Protein AF-A0A2N7ND27-F1 (afdb_monomer_lite)

Foldseek 3Di:
DDDDDDPPPPPPPPPDPPPPPPPPPPDDDDDDDPDDPPPPDDDPPADALVQFDDWDQDPQQFTKTWGQDPVPRDIDIDGQFRQDPVGTHGDPQCVDRRCVRRSVSSSVVVVVVVD

Structure (mmCIF, N/CA/C/O backbone):
data_AF-A0A2N7ND27-F1
#
_entry.id   AF-A0A2N7ND27-F1
#
loop_
_atom_site.group_PDB
_atom_site.id
_atom_site.type_symbol
_atom_site.label_atom_id
_atom_site.label_alt_id
_atom_site.label_comp_id
_atom_site.label_asym_id
_atom_site.label_entity_id
_atom_site.label_seq_id
_atom_site.pdbx_PDB_ins_code
_atom_site.Cartn_x
_atom_site.Cartn_y
_atom_site.Cartn_z
_atom_site.occupancy
_atom_site.B_iso_or_equiv
_atom_site.auth_seq_id
_atom_site.auth_comp_id
_atom_site.auth_asym_id
_atom_site.auth_atom_id
_atom_site.pdbx_PDB_model_num
ATOM 1 N N . MET A 1 1 ? -73.296 41.428 25.046 1.00 44.41 1 MET A N 1
ATOM 2 C CA . MET A 1 1 ? -72.473 40.260 24.656 1.00 44.41 1 MET A CA 1
ATOM 3 C C . MET A 1 1 ? -71.008 40.628 24.844 1.00 44.41 1 MET A C 1
ATOM 5 O O . MET A 1 1 ? -70.561 41.595 24.247 1.00 44.41 1 MET A O 1
ATOM 9 N N . ARG A 1 2 ? -70.310 39.964 25.774 1.00 43.50 2 ARG A N 1
ATOM 10 C CA . ARG A 1 2 ? -68.935 40.300 26.181 1.00 43.50 2 ARG A CA 1
ATOM 11 C C . ARG A 1 2 ? -67.930 39.606 25.256 1.00 43.50 2 ARG A C 1
ATOM 13 O O . ARG A 1 2 ? -67.889 38.377 25.240 1.00 43.50 2 ARG A O 1
ATOM 20 N N . LEU A 1 3 ? -67.135 40.382 24.516 1.00 45.50 3 LEU A N 1
ATOM 21 C CA . LEU A 1 3 ? -65.956 39.881 23.807 1.00 45.50 3 LEU A CA 1
ATOM 22 C C . LEU A 1 3 ? -64.943 39.379 24.844 1.00 45.50 3 LEU A C 1
ATOM 24 O O . LEU A 1 3 ? -64.489 40.133 25.703 1.00 45.50 3 LEU A O 1
ATOM 28 N N . LYS A 1 4 ? -64.627 38.086 24.782 1.00 46.94 4 LYS A N 1
ATOM 29 C CA . LYS A 1 4 ? -63.584 37.457 25.591 1.00 46.94 4 LYS A CA 1
ATOM 30 C C . LYS A 1 4 ? -62.237 37.715 24.915 1.00 46.94 4 LYS A C 1
ATOM 32 O O . LYS A 1 4 ? -61.881 37.014 23.974 1.00 46.94 4 LYS A O 1
ATOM 37 N N . SER A 1 5 ? -61.500 38.713 25.392 1.00 50.22 5 SER A N 1
ATOM 38 C CA . SER A 1 5 ? -60.073 38.860 25.094 1.00 50.22 5 SER A CA 1
ATOM 39 C C . SER A 1 5 ? -59.307 37.790 25.867 1.00 50.22 5 SER A C 1
ATOM 41 O O . SER A 1 5 ? -59.174 37.886 27.084 1.00 50.22 5 SER A O 1
ATOM 43 N N . ILE A 1 6 ? -58.825 36.759 25.178 1.00 56.97 6 ILE A N 1
ATOM 44 C CA . ILE A 1 6 ? -57.860 35.815 25.747 1.00 56.97 6 ILE A CA 1
ATOM 45 C C . ILE A 1 6 ? -56.493 36.225 25.202 1.00 56.97 6 ILE A C 1
ATOM 47 O O . ILE A 1 6 ? -56.102 35.828 24.108 1.00 56.97 6 ILE A O 1
ATOM 51 N N . LEU A 1 7 ? -55.789 37.072 25.959 1.00 46.44 7 LEU A N 1
ATOM 52 C CA . LEU A 1 7 ? -54.347 37.235 25.806 1.00 46.44 7 LEU A CA 1
ATOM 53 C C . LEU A 1 7 ? -53.699 35.915 26.235 1.00 46.44 7 LEU A C 1
ATOM 55 O O . LEU A 1 7 ? -53.650 35.598 27.422 1.00 46.44 7 LEU A O 1
ATOM 59 N N . ALA A 1 8 ? -53.216 35.137 25.271 1.00 54.19 8 ALA A N 1
ATOM 60 C CA . ALA A 1 8 ? -52.340 34.012 25.551 1.00 54.19 8 ALA A CA 1
ATOM 61 C C . ALA A 1 8 ? -50.961 34.566 25.943 1.00 54.19 8 ALA A C 1
ATOM 63 O O . ALA A 1 8 ? -50.164 34.957 25.092 1.00 54.19 8 ALA A O 1
ATOM 64 N N . ALA A 1 9 ? -50.703 34.647 27.247 1.00 53.69 9 ALA A N 1
ATOM 65 C CA . ALA A 1 9 ? -49.379 34.920 27.783 1.00 53.69 9 ALA A CA 1
ATOM 66 C C . ALA A 1 9 ? -48.475 33.711 27.494 1.00 53.69 9 ALA A C 1
ATOM 68 O O . ALA A 1 9 ? -48.578 32.671 28.142 1.00 53.69 9 ALA A O 1
ATOM 69 N N . ILE A 1 10 ? -47.603 33.836 26.494 1.00 55.06 10 ILE A N 1
ATOM 70 C CA . ILE A 1 10 ? -46.541 32.864 26.238 1.00 55.06 10 ILE A CA 1
ATOM 71 C C . ILE A 1 10 ? -45.445 33.135 27.271 1.00 55.06 10 ILE A C 1
ATOM 73 O O . ILE A 1 10 ? -44.628 34.039 27.113 1.00 55.06 10 ILE A O 1
ATOM 77 N N . ALA A 1 11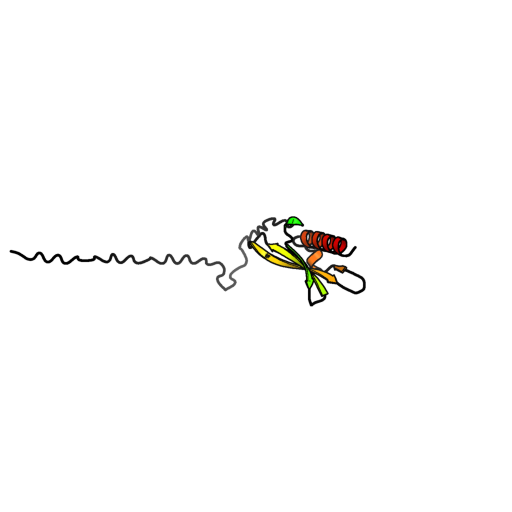 ? -45.456 32.371 28.362 1.00 54.66 11 ALA A N 1
ATOM 78 C CA . ALA A 1 11 ? -44.336 32.309 29.287 1.00 54.66 11 ALA A CA 1
ATOM 79 C C . ALA A 1 11 ? -43.173 31.595 28.581 1.00 54.66 11 ALA A C 1
ATOM 81 O O . ALA A 1 11 ? -43.150 30.370 28.469 1.00 54.66 11 ALA A O 1
ATOM 82 N N . VAL A 1 12 ? -42.219 32.367 28.059 1.00 52.62 12 VAL A N 1
ATOM 83 C CA . VAL A 1 12 ? -40.955 31.834 27.546 1.00 52.62 12 VAL A CA 1
ATOM 84 C C . VAL A 1 12 ? -40.139 31.381 28.752 1.00 52.62 12 VAL A C 1
ATOM 86 O O . VAL A 1 12 ? -39.544 32.194 29.457 1.00 52.62 12 VAL A O 1
ATOM 89 N N . LEU A 1 13 ? -40.137 30.075 29.017 1.00 49.47 13 LEU A N 1
ATOM 90 C CA . LEU A 1 13 ? -39.166 29.464 29.916 1.00 49.47 13 LEU A CA 1
ATOM 91 C C . LEU A 1 13 ? -37.785 29.658 29.287 1.00 49.47 13 LEU A C 1
ATOM 93 O O . LEU A 1 13 ? -37.427 28.986 28.320 1.00 49.47 13 LEU A O 1
ATOM 97 N N . ALA A 1 14 ? -37.032 30.617 29.820 1.00 51.00 14 ALA A N 1
ATOM 98 C CA . ALA A 1 14 ? -35.626 30.806 29.514 1.00 51.00 14 ALA A CA 1
ATOM 99 C C . ALA A 1 14 ? -34.850 29.581 30.019 1.00 51.00 14 ALA A C 1
ATOM 101 O O . ALA A 1 14 ? -34.357 29.552 31.143 1.00 51.00 14 ALA A O 1
ATOM 102 N N . PHE A 1 15 ? -34.772 28.546 29.184 1.00 50.72 15 PHE A N 1
ATOM 103 C CA . PHE A 1 15 ? -33.773 27.499 29.318 1.00 50.72 15 PHE A CA 1
ATOM 104 C C . PHE A 1 15 ? -32.424 28.134 29.001 1.00 50.72 15 PHE A C 1
ATOM 106 O O . PHE A 1 15 ? -32.041 28.268 27.843 1.00 50.72 15 PHE A O 1
ATOM 113 N N . SER A 1 16 ? -31.716 28.570 30.036 1.00 55.28 16 SER A N 1
ATOM 114 C CA . SER A 1 16 ? -30.285 28.817 29.965 1.00 55.28 16 SER A CA 1
ATOM 115 C C . SER A 1 16 ? -29.602 27.463 29.753 1.00 55.28 16 SER A C 1
ATOM 117 O O . SER A 1 16 ? -29.608 26.639 30.671 1.00 55.28 16 SER A O 1
ATOM 119 N N . PRO A 1 17 ? -29.006 27.174 28.579 1.00 52.09 17 PRO A N 1
ATOM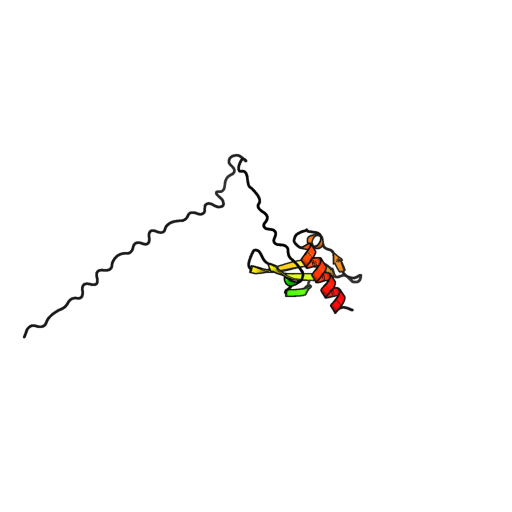 120 C CA . PRO A 1 17 ? -28.099 26.050 28.501 1.00 52.09 17 PRO A CA 1
ATOM 121 C C . PRO A 1 17 ? -26.907 26.425 29.379 1.00 52.09 17 PRO A C 1
ATOM 123 O O . PRO A 1 17 ? -26.108 27.297 29.034 1.00 52.09 17 PRO A O 1
ATOM 126 N N . GLN A 1 18 ? -26.794 25.792 30.546 1.00 48.66 18 GLN A N 1
ATOM 127 C CA . GLN A 1 18 ? -25.502 25.669 31.197 1.00 48.66 18 GLN A CA 1
ATOM 128 C C . GLN A 1 18 ? -24.627 24.926 30.191 1.00 48.66 18 GLN A C 1
ATOM 130 O O . GLN A 1 18 ? -24.720 23.708 30.046 1.00 48.66 18 GLN A O 1
ATOM 135 N N . LEU A 1 19 ? -23.836 25.687 29.433 1.00 47.22 19 LEU A N 1
ATOM 136 C CA . LEU A 1 19 ? -22.681 25.187 28.714 1.00 47.22 19 LEU A CA 1
ATOM 137 C C . LEU A 1 19 ? -21.811 24.515 29.771 1.00 47.22 19 LEU A C 1
ATOM 139 O O . LEU A 1 19 ? -21.001 25.158 30.437 1.00 47.22 19 LEU A O 1
ATOM 143 N N . ALA A 1 20 ? -22.031 23.218 29.967 1.00 45.72 20 ALA A N 1
ATOM 144 C CA . ALA A 1 20 ? -21.073 22.345 30.596 1.00 45.72 20 ALA A CA 1
ATOM 145 C C . ALA A 1 20 ? -19.850 22.396 29.685 1.00 45.72 20 ALA A C 1
ATOM 147 O O . ALA A 1 20 ? -19.752 21.687 28.684 1.00 45.72 20 ALA A O 1
ATOM 148 N N . TYR A 1 21 ? -18.961 23.335 29.990 1.00 40.38 21 TYR A N 1
ATOM 149 C CA . TYR A 1 21 ? -17.650 23.441 29.395 1.00 40.38 21 TYR A CA 1
ATOM 150 C C . TYR A 1 21 ? -16.877 22.221 29.895 1.00 40.38 21 TYR A C 1
ATOM 152 O O . TYR A 1 21 ? -16.161 22.268 30.893 1.00 40.38 21 TYR A O 1
ATOM 160 N N . ALA A 1 22 ? -17.110 21.078 29.250 1.00 44.84 22 ALA A N 1
ATOM 161 C CA . ALA A 1 22 ? -16.292 19.894 29.398 1.00 44.84 22 ALA A CA 1
ATOM 162 C C . ALA A 1 22 ? -14.942 20.232 28.766 1.00 44.84 22 ALA A C 1
ATOM 164 O O . ALA A 1 22 ? -14.679 19.992 27.590 1.00 44.84 22 ALA A O 1
ATOM 165 N N . GLN A 1 23 ? -14.108 20.890 29.561 1.00 42.84 23 GLN A N 1
ATOM 166 C CA . GLN A 1 23 ? -12.737 21.214 29.243 1.00 42.84 23 GLN A CA 1
ATOM 167 C C . GLN A 1 23 ? -11.969 19.891 29.231 1.00 42.84 23 GLN A C 1
ATOM 169 O O . GLN A 1 23 ? -11.425 19.466 30.244 1.00 42.84 23 GLN A O 1
ATOM 174 N N . THR A 1 24 ? -11.954 19.190 28.096 1.00 53.22 24 THR A N 1
ATOM 175 C CA . THR A 1 24 ? -11.032 18.070 27.898 1.00 53.22 24 THR A CA 1
ATOM 176 C C . THR A 1 24 ? -9.639 18.668 27.740 1.00 53.22 24 THR A C 1
ATOM 178 O O . THR A 1 24 ? -9.192 18.994 26.640 1.00 53.22 24 THR A O 1
ATOM 181 N N . SER A 1 25 ? -8.967 18.897 28.863 1.00 53.59 25 SER A N 1
ATOM 182 C CA . SER A 1 25 ? -7.585 19.360 28.957 1.00 53.59 25 SER A CA 1
ATOM 183 C C . SER A 1 25 ? -6.639 18.248 28.500 1.00 53.59 25 SER A C 1
ATOM 185 O O . SER A 1 25 ? -5.922 17.650 29.292 1.00 53.59 25 SER A O 1
ATOM 187 N N . ALA A 1 26 ? -6.637 17.946 27.200 1.00 55.06 26 ALA A N 1
ATOM 188 C CA . ALA A 1 26 ? -5.747 16.927 26.656 1.00 55.06 26 ALA A CA 1
ATOM 189 C C . ALA A 1 26 ? -4.312 17.433 26.458 1.00 55.06 26 ALA A C 1
ATOM 191 O O . ALA A 1 26 ? -3.406 16.616 26.466 1.00 55.06 26 ALA A O 1
ATOM 192 N N . PHE A 1 27 ? -4.055 18.741 26.343 1.00 60.03 27 PHE A N 1
ATOM 193 C CA . PHE A 1 27 ? -2.683 19.264 26.274 1.00 60.03 27 PHE A CA 1
ATOM 194 C C . PHE A 1 27 ? -2.598 20.694 26.822 1.00 60.03 27 PHE A C 1
ATOM 196 O O . PHE A 1 27 ? -2.662 21.673 26.078 1.00 60.03 27 PHE A O 1
ATOM 203 N N . SER A 1 28 ? -2.406 20.829 28.137 1.00 44.84 28 SER A N 1
ATOM 204 C CA . SER A 1 28 ? -1.921 22.089 28.706 1.00 44.84 28 SER A CA 1
ATOM 205 C C . SER A 1 28 ? -0.435 22.241 28.381 1.00 44.84 28 SER A C 1
ATOM 207 O O . SER A 1 28 ? 0.419 21.512 28.884 1.00 44.84 28 SER A O 1
ATOM 209 N N . LYS A 1 29 ? -0.123 23.209 27.516 1.00 51.53 29 LYS A N 1
ATOM 210 C CA . LYS A 1 29 ? 1.238 23.694 27.262 1.00 51.53 29 LYS A CA 1
ATOM 21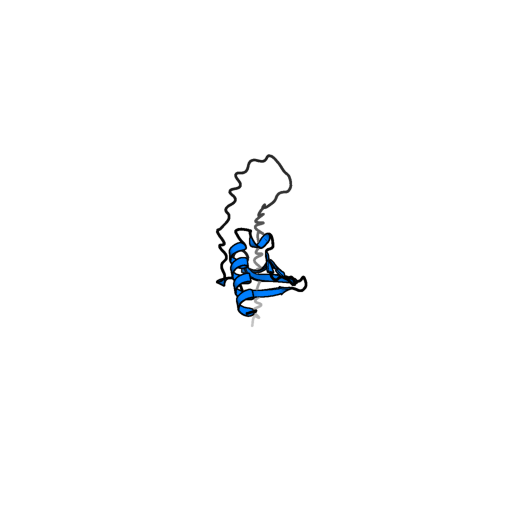1 C C . LYS A 1 29 ? 1.871 24.198 28.568 1.00 51.53 29 LYS A C 1
ATOM 213 O O . LYS A 1 29 ? 1.587 25.317 28.984 1.00 51.53 29 LYS A O 1
ATOM 218 N N . LYS A 1 30 ? 2.761 23.399 29.162 1.00 48.25 30 LYS A N 1
ATOM 219 C CA . LYS A 1 30 ? 4.160 23.717 29.544 1.00 48.25 30 LYS A CA 1
ATOM 220 C C . LYS A 1 30 ? 4.721 22.584 30.424 1.00 48.25 30 LYS A C 1
ATOM 222 O O . LYS A 1 30 ? 3.970 21.999 31.198 1.00 48.25 30 LYS A O 1
ATOM 227 N N . PRO A 1 31 ? 6.016 22.239 30.299 1.00 53.12 31 PRO A N 1
ATOM 228 C CA . PRO A 1 31 ? 6.566 21.034 30.898 1.00 53.12 31 PRO A CA 1
ATOM 229 C C . PRO A 1 31 ? 6.848 21.295 32.376 1.00 53.12 31 PRO A C 1
ATOM 231 O O . PRO A 1 31 ? 7.737 22.066 32.730 1.00 53.12 31 PRO A O 1
ATOM 234 N N . THR A 1 32 ? 6.097 20.651 33.259 1.00 49.53 32 THR A N 1
ATOM 235 C CA . THR A 1 32 ? 6.411 20.634 34.687 1.00 49.53 32 THR A CA 1
ATOM 236 C C . THR A 1 32 ? 6.553 19.184 35.103 1.00 49.53 32 THR A C 1
ATOM 238 O O . THR A 1 32 ? 5.564 18.474 35.189 1.00 49.53 32 THR A O 1
ATOM 241 N N . LYS A 1 33 ? 7.810 18.774 35.313 1.00 50.22 33 LYS A N 1
ATOM 242 C CA . LYS A 1 33 ? 8.253 17.477 35.846 1.00 50.22 33 LYS A CA 1
ATOM 243 C C . LYS A 1 33 ? 7.688 16.240 35.131 1.00 50.22 33 LYS A C 1
ATOM 245 O O . LYS A 1 33 ? 6.550 15.830 35.309 1.00 50.22 33 LYS A O 1
ATOM 250 N N . VAL A 1 34 ? 8.572 15.591 34.378 1.00 53.59 34 VAL A N 1
ATOM 251 C CA . VAL A 1 34 ? 8.402 14.234 33.850 1.00 53.59 34 VAL A CA 1
ATOM 252 C C . VAL A 1 34 ? 8.162 13.271 35.015 1.00 53.59 34 VAL A C 1
ATOM 254 O O . VAL A 1 34 ? 9.106 12.832 35.659 1.00 53.59 34 VAL A O 1
ATOM 257 N N . GLN A 1 35 ? 6.899 12.981 35.307 1.00 54.03 35 GLN A N 1
ATOM 258 C CA . GLN A 1 35 ? 6.454 11.755 35.964 1.00 54.03 35 GLN A CA 1
ATOM 259 C C . GLN A 1 35 ? 4.942 11.641 35.779 1.00 54.03 35 GLN A C 1
ATOM 261 O O . GLN A 1 35 ? 4.140 12.074 36.598 1.00 54.03 35 GLN A O 1
ATOM 266 N N . ALA A 1 36 ? 4.552 11.058 34.653 1.00 50.22 36 ALA A N 1
ATOM 267 C CA . ALA A 1 36 ? 3.247 10.446 34.515 1.00 50.22 36 ALA A CA 1
ATOM 268 C C . ALA A 1 36 ? 3.477 9.127 33.792 1.00 50.22 36 ALA A C 1
ATOM 270 O O . ALA A 1 36 ? 4.050 9.110 32.703 1.00 50.22 36 ALA A O 1
ATOM 271 N N . ASN A 1 37 ? 3.070 8.040 34.440 1.00 57.56 37 ASN A N 1
ATOM 272 C CA . ASN A 1 37 ? 3.000 6.688 33.907 1.00 57.56 37 ASN A CA 1
ATOM 273 C C . ASN A 1 37 ? 2.108 6.683 32.656 1.00 57.56 37 ASN A C 1
ATOM 275 O O . ASN A 1 37 ? 0.931 6.335 32.717 1.00 57.56 37 ASN A O 1
ATOM 279 N N . GLN A 1 38 ? 2.640 7.132 31.522 1.00 56.06 38 GLN A N 1
ATOM 280 C CA . GLN A 1 38 ? 1.959 7.043 30.244 1.00 56.06 38 GLN A CA 1
ATOM 281 C C . GLN A 1 38 ? 2.043 5.587 29.800 1.00 56.06 38 GLN A C 1
ATOM 283 O O . GLN A 1 38 ? 3.025 5.145 29.208 1.00 56.06 38 GLN A O 1
ATOM 288 N N . VAL A 1 39 ? 1.007 4.822 30.136 1.00 64.88 39 VAL A N 1
ATOM 289 C CA . VAL A 1 39 ? 0.798 3.492 29.573 1.00 64.88 39 VAL A CA 1
ATOM 290 C C . VAL A 1 39 ? 0.381 3.701 28.119 1.00 64.88 39 VAL A C 1
ATOM 292 O O . VAL A 1 39 ? -0.778 3.992 27.826 1.00 64.88 39 VAL A O 1
ATOM 295 N N . LEU A 1 40 ? 1.344 3.610 27.200 1.00 57.44 40 LEU A N 1
ATOM 296 C CA . LEU A 1 40 ? 1.067 3.586 25.768 1.00 57.44 40 LEU A CA 1
ATOM 297 C C . LEU A 1 40 ? 0.396 2.249 25.429 1.00 57.44 40 LEU A C 1
ATOM 299 O O . LEU A 1 40 ? 1.057 1.258 25.125 1.00 57.44 40 LEU A O 1
ATOM 303 N N . VAL A 1 41 ? -0.933 2.215 25.492 1.00 55.59 41 VAL A N 1
ATOM 304 C CA . VAL A 1 41 ? -1.719 1.070 25.030 1.00 55.59 41 VAL A CA 1
ATOM 305 C C . VAL A 1 41 ? -1.813 1.161 23.511 1.00 55.59 41 VAL A C 1
ATOM 307 O O . VAL A 1 41 ? -2.627 1.901 22.964 1.00 55.59 41 VAL A O 1
ATOM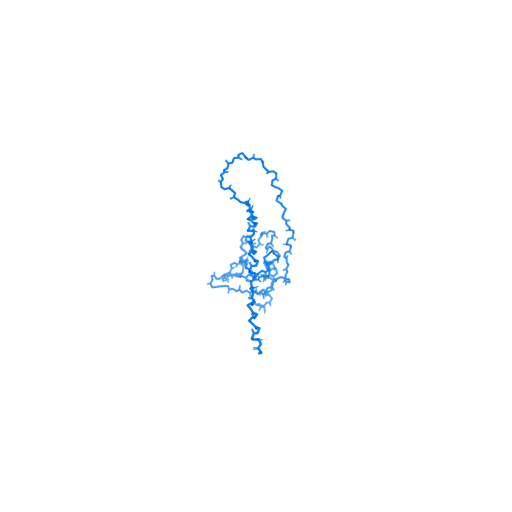 310 N N . THR A 1 42 ? -0.952 0.426 22.807 1.00 57.62 42 THR A N 1
ATOM 311 C CA . THR A 1 42 ? -1.121 0.252 21.360 1.00 57.62 42 THR A CA 1
ATOM 312 C C . THR A 1 42 ? -2.185 -0.821 21.159 1.00 57.62 42 THR A C 1
ATOM 314 O O . THR A 1 42 ? -1.931 -1.999 21.410 1.00 57.62 42 THR A O 1
ATOM 317 N N . LEU A 1 43 ? -3.396 -0.424 20.759 1.00 60.53 43 LEU A N 1
ATOM 318 C CA . LEU A 1 43 ? -4.415 -1.388 20.345 1.00 60.53 43 LEU A CA 1
ATOM 319 C C . LEU A 1 43 ? -3.855 -2.195 19.162 1.00 60.53 43 LEU A C 1
ATOM 321 O O . LEU A 1 43 ? -3.287 -1.594 18.244 1.00 60.53 43 LEU A O 1
ATOM 325 N N . PRO A 1 44 ? -3.971 -3.534 19.161 1.00 59.78 44 PRO A N 1
ATOM 326 C CA . PRO A 1 44 ? -3.462 -4.366 18.083 1.00 59.78 44 PRO A CA 1
ATOM 327 C C . PRO A 1 44 ? -4.361 -4.215 16.851 1.00 59.78 44 PRO A C 1
ATOM 329 O O . PRO A 1 44 ? -5.133 -5.109 16.516 1.00 59.78 44 PRO A O 1
ATOM 332 N N . ASN A 1 45 ? -4.249 -3.088 16.147 1.00 65.00 45 ASN A N 1
ATOM 333 C CA . ASN A 1 45 ? -4.812 -2.919 14.813 1.00 65.00 45 ASN A CA 1
ATOM 334 C C . ASN A 1 45 ? -3.940 -3.710 13.840 1.00 65.00 45 ASN A C 1
ATOM 336 O O . ASN A 1 45 ? -3.080 -3.175 13.143 1.00 65.00 45 ASN A O 1
ATOM 340 N N . LYS A 1 46 ? -4.123 -5.032 13.878 1.00 81.31 46 LYS A N 1
ATOM 341 C CA . LYS A 1 46 ? -3.531 -5.957 12.923 1.00 81.31 46 LYS A CA 1
ATOM 342 C C . LYS A 1 46 ? -4.229 -5.725 11.590 1.00 81.31 46 LYS A C 1
ATOM 344 O O . LYS A 1 46 ? -5.419 -6.010 11.450 1.00 81.31 46 LYS A O 1
ATOM 349 N N . TYR A 1 47 ? -3.495 -5.148 10.653 1.00 85.75 47 TYR A N 1
ATOM 350 C CA . TYR A 1 47 ? -3.922 -5.056 9.268 1.00 85.75 47 TYR A CA 1
ATOM 351 C C . TYR A 1 47 ? -3.640 -6.370 8.544 1.00 85.75 47 TYR A C 1
ATOM 353 O O . TYR A 1 47 ? -2.685 -7.072 8.885 1.00 85.75 47 TYR A O 1
ATOM 361 N N . ASP A 1 48 ? -4.447 -6.685 7.541 1.00 86.94 48 ASP A N 1
ATOM 362 C CA . ASP A 1 48 ? -4.232 -7.804 6.629 1.00 86.94 48 ASP A CA 1
ATOM 363 C C . ASP A 1 48 ? -4.661 -7.440 5.194 1.00 86.94 48 ASP A C 1
ATOM 365 O O . ASP A 1 48 ? -5.005 -6.296 4.899 1.00 86.94 48 ASP A O 1
ATOM 369 N N . GLY A 1 49 ? -4.585 -8.402 4.271 1.00 84.25 49 GLY A N 1
ATOM 370 C CA . GLY A 1 49 ? -4.909 -8.170 2.862 1.00 84.25 49 GLY A CA 1
ATOM 371 C C . GLY A 1 49 ? -6.377 -7.824 2.580 1.00 84.25 49 GLY A C 1
ATOM 372 O O . GLY A 1 49 ? -6.644 -7.234 1.540 1.00 84.25 49 GLY A O 1
ATOM 373 N N . SER A 1 50 ? -7.319 -8.147 3.476 1.00 89.25 50 SER A N 1
ATOM 374 C CA . SER A 1 50 ? -8.743 -7.808 3.314 1.00 89.25 50 SER A CA 1
ATOM 375 C C . SER A 1 50 ? -9.034 -6.323 3.543 1.00 89.25 50 SER A C 1
ATOM 377 O O . SER A 1 50 ? -10.049 -5.811 3.077 1.00 89.25 50 SER A O 1
ATOM 379 N N . ASP A 1 51 ? -8.117 -5.616 4.208 1.00 91.88 51 ASP A N 1
ATOM 380 C CA . ASP A 1 51 ? -8.224 -4.178 4.449 1.00 91.88 51 ASP A CA 1
ATOM 381 C C . ASP A 1 51 ? -7.847 -3.342 3.217 1.00 91.88 51 ASP A C 1
ATOM 383 O O . ASP A 1 51 ? -8.068 -2.128 3.209 1.00 91.88 51 ASP A O 1
ATOM 387 N N . ILE A 1 52 ? -7.252 -3.968 2.195 1.00 95.12 52 ILE A N 1
ATOM 388 C CA . ILE A 1 52 ? -6.787 -3.304 0.977 1.00 95.12 52 ILE A CA 1
ATOM 389 C C . ILE A 1 52 ? -7.977 -2.976 0.076 1.00 95.12 52 ILE A C 1
ATOM 391 O O . ILE A 1 52 ? -8.746 -3.848 -0.319 1.00 95.12 52 ILE A O 1
ATOM 395 N N . LEU A 1 53 ? -8.081 -1.704 -0.297 1.00 96.69 53 LEU A N 1
ATOM 396 C CA . LEU A 1 53 ? -9.105 -1.178 -1.197 1.00 96.69 53 LEU A CA 1
ATOM 397 C C . LEU A 1 53 ? -8.590 -1.073 -2.633 1.00 96.69 53 LEU A C 1
ATOM 399 O O . LEU A 1 53 ? -9.318 -1.353 -3.582 1.00 96.69 53 LEU A O 1
ATOM 403 N N . LYS A 1 54 ? -7.332 -0.650 -2.794 1.00 96.12 54 LYS A N 1
ATOM 404 C CA . LYS A 1 54 ? -6.708 -0.405 -4.098 1.00 96.12 54 LYS A CA 1
ATOM 405 C C . LYS A 1 54 ? -5.192 -0.558 -4.002 1.00 96.12 54 LYS A C 1
ATOM 407 O O . LYS A 1 54 ? -4.586 -0.205 -2.990 1.00 96.12 54 LYS A O 1
ATOM 412 N N . VAL A 1 55 ? -4.583 -1.054 -5.073 1.00 97.25 55 VAL A N 1
ATOM 413 C CA . VAL A 1 55 ? -3.128 -1.116 -5.251 1.00 97.25 55 VAL A CA 1
ATOM 414 C C . VAL A 1 55 ? -2.796 -0.475 -6.592 1.00 97.25 55 VAL A C 1
ATOM 416 O O . VAL A 1 55 ? -3.344 -0.892 -7.609 1.00 97.25 55 VAL A O 1
ATOM 419 N N . GLU A 1 56 ? -1.919 0.526 -6.604 1.00 96.88 56 GLU A N 1
ATOM 420 C CA . GLU A 1 56 ? -1.541 1.240 -7.830 1.00 96.88 56 GLU A CA 1
ATOM 421 C C . GLU A 1 56 ? -0.087 1.718 -7.802 1.00 96.88 56 GLU A C 1
ATOM 423 O O . GLU A 1 56 ? 0.514 1.836 -6.733 1.00 96.88 56 GLU A O 1
ATOM 428 N N . ILE A 1 57 ? 0.474 2.011 -8.978 1.00 97.00 57 ILE A N 1
ATOM 429 C CA . ILE A 1 57 ? 1.691 2.819 -9.089 1.00 97.00 57 ILE A CA 1
ATOM 430 C C . ILE A 1 57 ? 1.256 4.281 -9.157 1.00 97.00 57 ILE A C 1
ATOM 432 O O . ILE A 1 57 ? 0.496 4.647 -10.049 1.00 97.00 57 ILE A O 1
ATOM 436 N N . ASN A 1 58 ? 1.702 5.098 -8.207 1.00 94.88 58 ASN A N 1
ATOM 437 C CA . ASN A 1 58 ? 1.388 6.524 -8.192 1.00 94.88 58 ASN A CA 1
ATOM 438 C C . ASN A 1 58 ? 2.287 7.322 -9.153 1.00 94.88 58 ASN A C 1
ATOM 440 O O . ASN A 1 58 ? 3.276 6.809 -9.680 1.00 94.88 58 ASN A O 1
ATOM 444 N N . ASP A 1 59 ? 1.991 8.613 -9.303 1.00 94.62 59 ASP A N 1
ATOM 445 C CA . ASP A 1 59 ? 2.721 9.533 -10.190 1.00 94.62 59 ASP A CA 1
ATOM 446 C C . ASP A 1 59 ? 4.215 9.683 -9.845 1.00 94.62 59 ASP A C 1
ATOM 448 O O . ASP A 1 59 ? 5.014 10.123 -10.668 1.00 94.62 59 ASP A O 1
ATOM 452 N N . LEU A 1 60 ? 4.617 9.295 -8.631 1.00 95.75 60 LEU A N 1
ATOM 453 C CA . LEU A 1 60 ? 6.005 9.308 -8.167 1.00 95.75 60 LEU A CA 1
ATOM 454 C C . LEU A 1 60 ? 6.715 7.963 -8.380 1.00 95.75 60 LEU A C 1
ATOM 456 O O . LEU A 1 60 ? 7.804 7.762 -7.852 1.00 95.75 60 LEU A O 1
ATOM 460 N N . SER A 1 61 ? 6.115 7.042 -9.139 1.00 96.56 61 SER A N 1
ATOM 461 C CA . SER A 1 61 ? 6.626 5.686 -9.363 1.00 96.56 61 SER A CA 1
ATOM 462 C C . SER A 1 61 ? 6.762 4.867 -8.076 1.00 96.56 61 SER A C 1
ATOM 464 O O . SER A 1 61 ? 7.699 4.092 -7.919 1.00 96.56 61 SER A O 1
ATOM 466 N N . TYR A 1 62 ? 5.822 4.998 -7.139 1.00 97.81 62 TYR A N 1
ATOM 467 C CA . TYR A 1 62 ? 5.727 4.124 -5.967 1.00 97.81 62 TYR A CA 1
ATOM 468 C C . TYR A 1 62 ? 4.479 3.255 -6.029 1.00 97.81 62 TYR A C 1
ATOM 470 O O . TYR A 1 62 ? 3.388 3.730 -6.329 1.00 97.81 62 TYR A O 1
ATOM 478 N N . LEU A 1 63 ? 4.629 1.992 -5.639 1.00 97.69 63 LEU A N 1
ATOM 479 C CA . LEU A 1 63 ? 3.519 1.112 -5.314 1.00 97.69 63 LEU A CA 1
ATOM 480 C C . LEU A 1 63 ? 2.828 1.616 -4.039 1.00 97.69 63 LEU A C 1
ATOM 482 O O . LEU A 1 63 ? 3.326 1.417 -2.923 1.00 97.69 63 LEU A O 1
ATOM 486 N N . SER A 1 64 ? 1.683 2.265 -4.227 1.00 97.94 64 SER A N 1
ATOM 487 C CA . SER A 1 64 ? 0.789 2.747 -3.181 1.00 97.94 64 SER A CA 1
ATOM 488 C C . SER A 1 64 ? -0.279 1.698 -2.883 1.00 97.94 64 SER A C 1
ATOM 490 O O . SER A 1 64 ? -0.982 1.229 -3.781 1.00 97.94 64 SER A O 1
ATOM 492 N N . VAL A 1 65 ? -0.406 1.325 -1.610 1.00 97.88 65 VAL A N 1
ATOM 493 C CA . VAL A 1 65 ? -1.472 0.448 -1.113 1.00 97.88 65 VAL A CA 1
ATOM 494 C C . VAL A 1 65 ? -2.452 1.299 -0.323 1.00 97.88 65 VAL A C 1
ATOM 496 O O . VAL A 1 65 ? -2.094 1.849 0.718 1.00 97.88 65 VAL A O 1
ATOM 499 N N . HIS A 1 66 ? -3.681 1.393 -0.819 1.00 97.38 66 HIS A N 1
ATOM 500 C CA . HIS A 1 66 ? -4.788 2.099 -0.185 1.00 97.38 66 HIS A CA 1
ATOM 501 C C . HIS A 1 66 ? -5.587 1.112 0.655 1.00 97.38 66 HIS A C 1
ATOM 503 O O . HIS A 1 66 ? -5.926 0.026 0.177 1.00 97.38 66 HIS A O 1
ATOM 509 N N . TYR A 1 67 ? -5.891 1.471 1.897 1.00 95.38 67 TYR A N 1
ATOM 510 C CA . TYR A 1 67 ? -6.535 0.582 2.855 1.00 95.38 67 TYR A CA 1
ATOM 511 C C . TYR A 1 67 ? -7.548 1.313 3.734 1.00 95.38 67 TYR A C 1
ATOM 513 O O . TYR A 1 67 ? -7.487 2.530 3.924 1.00 95.38 67 TYR A O 1
ATOM 521 N N . ARG A 1 68 ? -8.484 0.558 4.315 1.00 93.81 68 ARG A N 1
ATOM 522 C CA . ARG A 1 68 ? -9.389 1.075 5.346 1.00 93.81 68 ARG A CA 1
ATOM 523 C C . ARG A 1 68 ? -8.652 1.123 6.685 1.00 93.81 68 ARG A C 1
ATOM 525 O O . ARG A 1 68 ? -8.368 0.096 7.294 1.00 93.81 68 ARG A O 1
ATOM 532 N N . ASN A 1 69 ? -8.347 2.320 7.172 1.00 90.88 69 ASN A N 1
ATOM 533 C CA . ASN A 1 69 ? -7.691 2.504 8.460 1.00 90.88 69 ASN A CA 1
ATOM 534 C C . ASN A 1 69 ? -8.643 2.092 9.598 1.00 90.88 69 ASN A C 1
ATOM 536 O O . ASN A 1 69 ? -9.699 2.699 9.785 1.00 90.88 69 ASN A O 1
ATOM 540 N N . LYS A 1 70 ? -8.268 1.065 10.371 1.00 86.69 70 LYS A N 1
ATOM 541 C CA . LYS A 1 70 ? -9.098 0.504 11.455 1.00 86.69 70 LYS A CA 1
ATOM 542 C C . LYS A 1 70 ? -9.245 1.451 12.644 1.00 86.69 70 LYS A C 1
ATOM 544 O O . LYS A 1 70 ? -10.219 1.357 13.380 1.00 86.69 70 LYS A O 1
ATOM 549 N N . THR A 1 71 ? -8.300 2.373 12.826 1.00 85.94 71 THR A N 1
ATOM 550 C CA . THR A 1 71 ? -8.342 3.364 13.907 1.00 85.94 71 THR A CA 1
ATOM 551 C C . THR A 1 71 ? -9.308 4.498 13.583 1.00 85.94 71 THR A C 1
ATOM 553 O O . THR A 1 71 ? -10.073 4.925 14.441 1.00 85.94 71 THR A O 1
ATOM 556 N N . THR A 1 72 ? -9.251 5.026 12.358 1.00 87.75 72 THR A N 1
ATOM 557 C CA . THR A 1 72 ? -9.994 6.239 11.978 1.00 87.75 72 THR A CA 1
ATOM 558 C C . THR A 1 72 ? -11.274 5.946 11.203 1.00 87.75 72 THR A C 1
ATOM 560 O O . THR A 1 72 ? -12.108 6.835 11.049 1.00 87.75 72 THR A O 1
ATOM 563 N N . GLY A 1 73 ? -11.423 4.728 10.676 1.00 89.44 73 GLY A N 1
ATOM 564 C CA . GLY A 1 73 ? -12.515 4.358 9.784 1.00 89.44 73 GLY A CA 1
ATOM 565 C C . GLY A 1 73 ? -12.487 5.117 8.456 1.00 89.44 73 GLY A C 1
ATOM 566 O O . GLY A 1 73 ? -13.527 5.244 7.822 1.00 89.44 73 GLY A O 1
ATOM 567 N N . LYS A 1 74 ? -11.341 5.659 8.036 1.00 93.06 74 LYS A N 1
ATOM 568 C CA . LYS A 1 74 ? -11.176 6.372 6.758 1.00 93.06 74 LYS A CA 1
ATOM 569 C C . LYS A 1 74 ? -10.244 5.602 5.830 1.00 93.06 74 LYS A C 1
ATOM 571 O O . LYS A 1 74 ? -9.555 4.686 6.267 1.00 93.06 74 LYS A O 1
ATOM 576 N N . GLU A 1 75 ? -10.258 5.950 4.550 1.00 95.81 75 GLU A N 1
ATOM 577 C CA . GLU A 1 75 ? -9.213 5.495 3.634 1.00 95.81 75 GLU A CA 1
ATOM 578 C C . GLU A 1 75 ? -7.883 6.167 3.993 1.00 95.81 75 GLU A C 1
ATOM 580 O O . GLU A 1 75 ? -7.847 7.340 4.368 1.00 95.81 75 GLU A O 1
ATOM 585 N N . ASP A 1 76 ? -6.812 5.393 3.907 1.00 95.25 76 ASP A N 1
ATOM 586 C CA . ASP A 1 76 ? -5.434 5.808 4.126 1.00 95.25 76 ASP A CA 1
ATOM 587 C C . ASP A 1 76 ? -4.530 5.052 3.140 1.00 95.25 76 ASP A C 1
ATOM 589 O O . ASP A 1 76 ? -4.977 4.104 2.488 1.00 95.25 76 ASP A O 1
ATOM 593 N N . SER A 1 77 ? -3.271 5.461 2.996 1.00 96.00 77 SER A N 1
ATOM 594 C CA . SER A 1 77 ? -2.355 4.840 2.036 1.00 96.00 77 SER A CA 1
ATOM 595 C C . SER A 1 77 ? -0.939 4.688 2.576 1.00 96.00 77 SER A C 1
ATOM 597 O O . SER A 1 77 ? -0.461 5.474 3.392 1.00 96.00 77 SER A O 1
ATOM 599 N N . VAL A 1 78 ? -0.245 3.654 2.103 1.00 96.25 78 VAL A N 1
ATOM 600 C CA . VAL A 1 78 ? 1.164 3.416 2.413 1.00 96.25 78 VAL A CA 1
ATOM 601 C C . VAL A 1 78 ? 1.952 3.121 1.142 1.00 96.25 78 VAL A C 1
ATOM 603 O O . VAL A 1 78 ? 1.571 2.287 0.323 1.00 96.25 78 VAL A O 1
ATOM 606 N N . TRP A 1 79 ? 3.090 3.796 0.988 1.00 97.50 79 TRP A N 1
ATOM 607 C CA . TRP A 1 79 ? 4.027 3.537 -0.105 1.00 97.50 79 TRP A CA 1
ATOM 608 C C . TRP A 1 79 ? 4.923 2.360 0.257 1.00 97.50 79 TRP A C 1
ATOM 610 O O . TRP A 1 79 ? 5.796 2.472 1.123 1.00 97.50 79 TRP A O 1
ATOM 620 N N . CYS A 1 80 ? 4.697 1.224 -0.391 1.00 97.31 80 CYS A N 1
ATOM 621 C CA . CYS A 1 80 ? 5.302 -0.054 -0.027 1.00 97.31 80 CYS A CA 1
ATOM 622 C C . CYS A 1 80 ? 6.568 -0.378 -0.820 1.00 97.31 80 CYS A C 1
ATOM 624 O O . CYS A 1 80 ? 7.478 -1.029 -0.305 1.00 97.31 80 CYS A O 1
ATOM 626 N N . ALA A 1 81 ? 6.654 0.073 -2.065 1.00 97.94 81 ALA A N 1
ATOM 627 C CA . ALA A 1 81 ? 7.830 -0.128 -2.896 1.00 97.94 81 ALA A CA 1
ATOM 628 C C . ALA A 1 81 ? 7.984 1.019 -3.890 1.00 97.94 81 ALA A C 1
ATOM 630 O O . ALA A 1 81 ? 6.997 1.608 -4.306 1.00 97.94 81 ALA A O 1
ATOM 631 N N . GLU A 1 82 ? 9.216 1.319 -4.265 1.00 97.94 82 GLU A N 1
ATOM 632 C CA . GLU A 1 82 ? 9.541 2.086 -5.461 1.00 97.94 82 GLU A CA 1
ATOM 633 C C . GLU A 1 82 ? 9.445 1.144 -6.671 1.00 97.94 82 GLU A C 1
ATOM 635 O O . GLU A 1 82 ? 9.902 -0.001 -6.610 1.00 97.94 82 GLU A O 1
ATOM 640 N N . TYR A 1 83 ? 8.813 1.601 -7.743 1.00 96.44 83 TYR A N 1
ATOM 641 C CA . TYR A 1 83 ? 8.694 0.904 -9.014 1.00 96.44 83 TYR A CA 1
ATOM 642 C C . TYR A 1 83 ? 9.766 1.425 -9.963 1.00 96.44 83 TYR A C 1
ATOM 644 O O . TYR A 1 83 ? 9.762 2.588 -10.357 1.00 96.44 83 TYR A O 1
ATOM 652 N N . THR A 1 84 ? 10.710 0.557 -10.300 1.00 94.62 84 THR A N 1
ATOM 653 C CA . THR A 1 84 ? 11.853 0.881 -11.149 1.00 94.62 84 THR A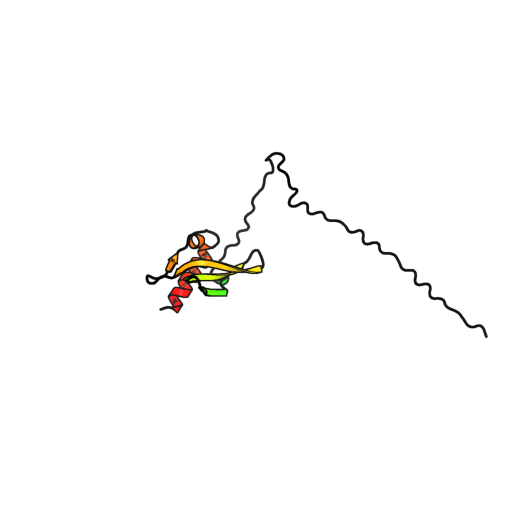 CA 1
ATOM 654 C C . THR A 1 84 ? 11.875 -0.033 -12.369 1.00 94.62 84 THR A C 1
ATOM 656 O O . THR A 1 84 ? 11.166 -1.039 -12.440 1.00 94.62 84 THR A O 1
ATOM 659 N N . ASN A 1 85 ? 12.777 0.256 -13.306 1.00 91.12 85 ASN A N 1
ATOM 660 C CA . ASN A 1 85 ? 13.012 -0.595 -14.476 1.00 91.12 85 ASN A CA 1
ATOM 661 C C . ASN A 1 85 ? 13.452 -2.028 -14.112 1.00 91.12 85 ASN A C 1
ATOM 663 O O . ASN A 1 85 ? 13.325 -2.932 -14.930 1.00 91.12 85 ASN A O 1
ATOM 667 N N . SER A 1 86 ? 13.979 -2.246 -12.900 1.00 91.31 86 SER A N 1
ATOM 668 C CA . SER A 1 86 ? 14.370 -3.568 -12.394 1.00 91.31 86 SER A CA 1
ATOM 669 C C . SER A 1 86 ? 13.296 -4.232 -11.520 1.00 91.31 86 SER A C 1
ATOM 671 O O . SER A 1 86 ? 13.523 -5.320 -10.989 1.00 91.31 86 SER A O 1
ATOM 673 N N . GLY A 1 87 ? 12.121 -3.608 -11.383 1.00 92.62 87 GLY A N 1
ATOM 674 C CA . GLY A 1 87 ? 10.976 -4.116 -10.634 1.00 92.62 87 GLY A CA 1
ATOM 675 C C . GLY A 1 87 ? 10.691 -3.333 -9.352 1.00 92.62 87 GLY A C 1
ATOM 676 O O . GLY A 1 87 ? 10.936 -2.135 -9.253 1.00 92.62 87 GLY A O 1
ATOM 677 N N . LEU A 1 88 ? 10.116 -4.012 -8.357 1.00 95.81 88 LEU A N 1
ATOM 678 C CA . LEU A 1 88 ? 9.709 -3.388 -7.095 1.00 95.81 88 LEU A CA 1
ATOM 679 C C . LEU A 1 88 ? 10.826 -3.436 -6.045 1.00 95.81 88 LEU A C 1
ATOM 681 O O . LEU A 1 88 ? 11.220 -4.516 -5.598 1.00 95.81 88 LEU A O 1
ATOM 685 N N . LYS A 1 89 ? 11.255 -2.267 -5.565 1.00 96.81 89 LYS A N 1
ATOM 686 C CA . LYS A 1 89 ? 12.201 -2.107 -4.453 1.00 96.81 89 LYS A CA 1
ATOM 687 C C . LYS A 1 89 ? 11.462 -1.665 -3.191 1.00 96.81 89 LYS A C 1
ATOM 689 O O . LYS A 1 89 ? 10.940 -0.559 -3.128 1.00 96.81 89 LYS A O 1
ATOM 694 N N . LYS A 1 90 ? 11.408 -2.520 -2.164 1.00 96.69 90 LYS A N 1
ATOM 695 C CA . LYS A 1 90 ? 10.668 -2.232 -0.919 1.00 96.69 90 LYS A CA 1
ATOM 696 C C . LYS A 1 90 ? 11.162 -0.947 -0.239 1.00 96.69 90 LYS A C 1
ATOM 698 O O . LYS A 1 90 ? 12.366 -0.743 -0.091 1.00 96.69 90 LYS A O 1
ATOM 703 N N . THR A 1 91 ? 10.228 -0.121 0.228 1.00 97.12 91 THR A N 1
ATOM 704 C CA . THR A 1 91 ? 10.530 1.049 1.065 1.00 97.12 91 THR A CA 1
ATOM 705 C C . THR A 1 91 ? 10.726 0.635 2.528 1.00 97.12 91 THR A C 1
ATOM 707 O O . THR A 1 91 ? 10.363 -0.469 2.939 1.00 97.12 91 THR A O 1
ATOM 710 N N . HIS A 1 92 ? 11.225 1.550 3.365 1.00 95.06 92 HIS A N 1
ATOM 711 C CA . HIS A 1 92 ? 11.292 1.335 4.816 1.00 95.06 92 HIS A CA 1
ATOM 712 C C . HIS A 1 92 ? 9.907 1.066 5.445 1.00 95.06 92 HIS A C 1
ATOM 714 O O . HIS A 1 92 ? 9.798 0.288 6.395 1.00 95.06 92 HIS A O 1
ATOM 720 N N . ASN A 1 93 ? 8.832 1.651 4.900 1.00 91.44 93 ASN A N 1
ATOM 721 C CA . ASN A 1 93 ? 7.473 1.435 5.404 1.00 91.44 93 ASN A CA 1
ATOM 722 C C . ASN A 1 93 ? 7.001 -0.012 5.210 1.00 91.44 93 ASN A C 1
ATOM 724 O O . ASN A 1 93 ? 6.257 -0.514 6.049 1.00 91.44 93 ASN A O 1
ATOM 728 N N . ALA A 1 94 ? 7.472 -0.724 4.184 1.00 94.12 94 ALA A N 1
ATOM 729 C CA . ALA A 1 94 ? 7.125 -2.133 3.992 1.00 94.12 94 ALA A CA 1
ATOM 730 C C . ALA A 1 94 ? 7.697 -3.070 5.068 1.00 94.12 94 ALA A C 1
ATOM 732 O O . ALA A 1 94 ? 7.249 -4.209 5.194 1.00 94.12 94 ALA A O 1
ATOM 733 N N . SER A 1 95 ? 8.660 -2.597 5.861 1.00 93.44 95 SER A N 1
ATOM 734 C CA . SER 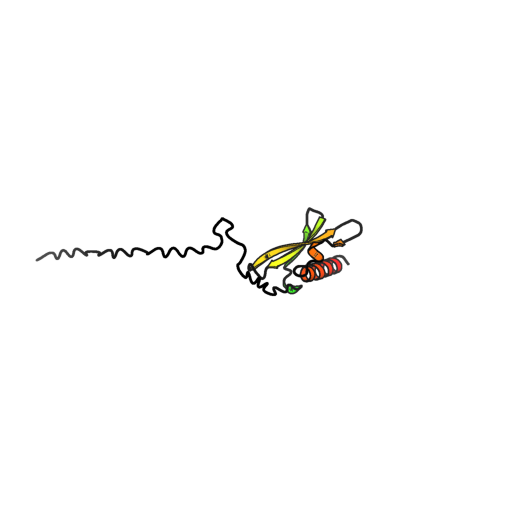A 1 95 ? 9.266 -3.366 6.952 1.00 93.44 95 SER A CA 1
ATOM 735 C C . SER A 1 95 ? 8.681 -3.038 8.326 1.00 93.44 95 SER A C 1
ATOM 737 O O . SER A 1 95 ? 8.963 -3.752 9.287 1.00 93.44 95 SER A O 1
ATOM 739 N N . LYS A 1 96 ? 7.869 -1.978 8.455 1.00 90.44 96 LYS A N 1
ATOM 740 C CA . LYS A 1 96 ? 7.274 -1.605 9.746 1.00 90.44 96 LYS A CA 1
ATOM 741 C C . LYS A 1 96 ? 6.208 -2.632 10.149 1.00 90.44 96 LYS A C 1
ATOM 743 O O . LYS A 1 96 ? 5.373 -2.969 9.314 1.00 90.44 96 LYS A O 1
ATOM 748 N N . PRO A 1 97 ? 6.153 -3.079 11.417 1.00 89.38 97 PRO A N 1
ATOM 749 C CA . PRO A 1 97 ? 5.226 -4.132 11.847 1.00 89.38 97 PRO A CA 1
ATOM 750 C C . PRO A 1 97 ? 3.751 -3.872 11.512 1.00 89.38 97 PRO A C 1
ATOM 752 O O . PRO A 1 97 ? 3.032 -4.800 11.163 1.00 89.38 97 PRO A O 1
ATOM 755 N N . ILE A 1 98 ? 3.313 -2.611 11.589 1.00 88.00 98 ILE A N 1
ATOM 756 C CA . ILE A 1 98 ? 1.917 -2.213 11.354 1.00 88.00 98 ILE A CA 1
ATOM 757 C C . ILE A 1 98 ? 1.547 -2.316 9.867 1.00 88.00 98 ILE A C 1
ATOM 759 O O . ILE A 1 98 ? 0.478 -2.808 9.526 1.00 88.00 98 ILE A O 1
ATOM 763 N N . THR A 1 99 ? 2.430 -1.865 8.976 1.00 91.12 99 THR A N 1
ATOM 764 C CA . THR A 1 99 ? 2.166 -1.755 7.531 1.00 91.12 99 THR A CA 1
ATOM 765 C C . THR A 1 99 ? 2.704 -2.931 6.727 1.00 91.12 99 THR A C 1
ATOM 767 O O . THR A 1 99 ? 2.317 -3.113 5.577 1.00 91.12 99 THR A O 1
ATOM 770 N N . LYS A 1 100 ? 3.574 -3.760 7.312 1.00 93.62 100 LYS A N 1
ATOM 771 C CA . LYS A 1 100 ? 4.149 -4.939 6.662 1.00 93.62 100 LYS A CA 1
ATOM 772 C C . LYS A 1 100 ? 3.089 -5.886 6.077 1.00 93.62 100 LYS A C 1
ATOM 774 O O . LYS A 1 100 ? 3.256 -6.249 4.915 1.00 93.62 100 LYS A O 1
ATOM 779 N N . PRO A 1 101 ? 1.999 -6.246 6.786 1.00 94.19 101 PRO A N 1
ATOM 780 C CA . PRO A 1 101 ? 0.968 -7.113 6.214 1.00 94.19 101 PRO A CA 1
ATOM 781 C C . PRO A 1 101 ? 0.301 -6.513 4.969 1.00 94.19 101 PRO A C 1
ATOM 783 O O . PRO A 1 101 ? 0.153 -7.203 3.964 1.00 94.19 101 PRO A O 1
ATOM 786 N N . LEU A 1 102 ? -0.025 -5.214 5.009 1.00 95.44 102 LEU A N 1
ATOM 787 C CA . LEU A 1 102 ? -0.599 -4.480 3.874 1.00 95.44 102 LEU A CA 1
ATOM 788 C C . LEU A 1 102 ? 0.368 -4.455 2.692 1.00 95.44 102 LEU A C 1
ATOM 790 O O . LEU A 1 102 ? -0.017 -4.724 1.558 1.00 95.44 102 LEU A O 1
ATOM 794 N N . CYS A 1 103 ? 1.641 -4.165 2.957 1.00 96.44 103 CYS A N 1
ATOM 795 C CA . CYS A 1 103 ? 2.647 -4.074 1.913 1.00 96.44 103 CYS A CA 1
ATOM 796 C C . CYS A 1 103 ? 2.986 -5.424 1.286 1.00 96.44 103 CYS A C 1
ATOM 798 O O . CYS A 1 103 ? 3.140 -5.497 0.069 1.00 96.44 103 CYS A O 1
ATOM 800 N N . ASP A 1 104 ? 3.086 -6.495 2.071 1.00 96.25 104 ASP A N 1
ATOM 801 C CA . ASP A 1 104 ? 3.334 -7.828 1.524 1.00 96.25 104 ASP A CA 1
ATOM 802 C C . ASP A 1 104 ? 2.142 -8.303 0.672 1.00 96.25 104 ASP A C 1
ATOM 804 O O . ASP A 1 104 ? 2.351 -8.796 -0.438 1.00 96.25 104 ASP A O 1
ATOM 808 N N . ALA A 1 105 ? 0.904 -8.076 1.129 1.00 96.00 105 ALA A N 1
ATOM 809 C CA . ALA A 1 105 ? -0.301 -8.394 0.362 1.00 96.00 105 ALA A CA 1
ATOM 810 C C . ALA A 1 105 ? -0.432 -7.537 -0.912 1.00 96.00 105 ALA A C 1
ATOM 812 O O . ALA A 1 105 ? -0.693 -8.076 -1.986 1.00 96.00 105 ALA A O 1
ATOM 813 N N . GLY A 1 106 ? -0.179 -6.228 -0.830 1.00 96.06 106 GLY A N 1
ATOM 814 C CA . GLY A 1 106 ? -0.228 -5.326 -1.982 1.00 96.06 106 GLY A CA 1
ATOM 815 C C . GLY A 1 106 ? 0.830 -5.645 -3.041 1.00 96.06 106 GLY A C 1
ATOM 816 O O . GLY A 1 106 ? 0.521 -5.690 -4.230 1.00 96.06 106 GLY A O 1
ATOM 817 N N . ILE A 1 107 ? 2.064 -5.959 -2.628 1.00 96.69 107 ILE A N 1
ATOM 818 C CA . ILE A 1 107 ? 3.126 -6.403 -3.548 1.00 96.69 107 ILE A CA 1
ATOM 819 C C . ILE A 1 107 ? 2.747 -7.729 -4.218 1.00 96.69 107 ILE A C 1
ATOM 821 O O . ILE A 1 107 ? 2.990 -7.895 -5.414 1.00 96.69 107 ILE A O 1
ATOM 825 N N . ALA A 1 108 ? 2.164 -8.675 -3.476 1.00 95.81 108 ALA A N 1
ATOM 826 C CA . ALA A 1 108 ? 1.714 -9.945 -4.039 1.00 95.81 108 ALA A CA 1
ATOM 827 C C . ALA A 1 108 ? 0.576 -9.750 -5.056 1.00 95.81 108 ALA A C 1
ATOM 829 O O . ALA A 1 108 ? 0.628 -10.326 -6.142 1.00 95.81 108 ALA A O 1
ATOM 830 N N . ALA A 1 109 ? -0.408 -8.904 -4.736 1.00 94.81 109 ALA A N 1
ATOM 831 C CA . ALA A 1 109 ? -1.512 -8.568 -5.631 1.00 94.81 109 ALA A CA 1
ATOM 832 C C . ALA A 1 109 ? -1.014 -7.912 -6.927 1.00 94.81 109 ALA A C 1
ATOM 834 O O . ALA A 1 109 ? -1.400 -8.342 -8.012 1.00 94.81 109 ALA A O 1
ATOM 835 N N . PHE A 1 110 ? -0.100 -6.941 -6.823 1.00 95.00 110 PHE A N 1
ATOM 836 C CA . PHE A 1 110 ? 0.507 -6.299 -7.988 1.00 95.00 110 PHE A CA 1
ATOM 837 C C . PHE A 1 110 ? 1.244 -7.307 -8.870 1.00 95.00 110 PHE A C 1
ATOM 839 O O . PHE A 1 110 ? 0.965 -7.398 -10.059 1.00 95.00 110 PHE A O 1
ATOM 846 N N . LYS A 1 111 ? 2.129 -8.125 -8.283 1.00 94.69 111 LYS A N 1
ATOM 847 C CA . LYS A 1 111 ? 2.884 -9.140 -9.033 1.00 94.69 111 LYS A CA 1
ATOM 848 C C . LYS A 1 111 ? 1.975 -10.122 -9.768 1.00 94.69 111 LYS A C 1
ATOM 850 O O . LYS A 1 111 ? 2.303 -10.507 -10.881 1.00 94.69 111 LYS A O 1
ATOM 855 N N . LYS A 1 112 ? 0.856 -10.517 -9.154 1.00 93.75 112 LYS A N 1
ATOM 856 C CA . LYS A 1 112 ? -0.139 -11.401 -9.773 1.00 93.75 112 LYS A CA 1
ATOM 857 C C . LYS A 1 112 ? -0.863 -10.736 -10.948 1.00 93.75 112 LYS A C 1
ATOM 859 O O . LYS A 1 112 ? -1.226 -11.431 -11.882 1.00 93.75 112 LYS A O 1
ATOM 864 N N . ALA A 1 113 ? -1.098 -9.426 -10.890 1.00 90.94 113 ALA A N 1
ATOM 865 C CA . ALA A 1 113 ? -1.773 -8.681 -11.953 1.00 90.94 113 ALA A CA 1
ATOM 866 C C . ALA A 1 113 ? -0.856 -8.347 -13.144 1.00 90.94 113 ALA A C 1
ATOM 868 O O . ALA A 1 113 ? -1.353 -8.070 -14.230 1.00 90.94 113 ALA A O 1
ATOM 869 N N . THR A 1 114 ? 0.464 -8.339 -12.939 1.00 87.00 114 THR A N 1
ATOM 870 C CA . THR A 1 114 ? 1.464 -8.039 -13.980 1.00 87.00 114 THR A CA 1
ATOM 871 C C . THR A 1 114 ? 2.114 -9.279 -14.603 1.00 87.00 114 THR A C 1
ATOM 873 O O . THR A 1 114 ? 3.039 -9.131 -15.399 1.00 87.00 114 THR A O 1
ATOM 876 N N . GLN A 1 115 ? 1.709 -10.477 -14.179 1.00 74.06 115 GLN A N 1
ATOM 877 C CA . GLN A 1 115 ? 2.083 -11.753 -14.799 1.00 74.06 115 GLN A CA 1
ATOM 878 C C . GLN A 1 115 ? 1.036 -12.140 -15.836 1.00 74.06 115 GLN A C 1
ATOM 880 O O . GLN A 1 115 ? 1.455 -12.655 -16.893 1.00 74.06 115 GLN A O 1
#

Organism: NCBI:txid212663

Sequence (115 aa):
MRLKSILAAIAVLAFSPQLAYAQTSAFSKKPTKVQANQVLVTLPNKYDGSDILKVEINDLSYLSVHYRNKTTGKEDSVWCAEYTNSGLKKTHNASKPITKPLCDAGIAAFKKATQ

Secondary structure (DSSP, 8-state):
-------------------------S--SS---S--------------GGGEEEEEE-TTSEEEEEEE-TTTSSEEEEEEEEEETTEEEE-GGGGSTTTHHHHHHHHHHHHHH--

Radius of gyration: 28.68 Å; chains: 1; bounding box: 87×52×51 Å

pLDDT: mean 77.27, std 20.78, range [40.38, 97.94]